Protein AF-A0A6B9FT19-F1 (afdb_monomer_lite)

Sequence (64 aa):
MRAATTLTSDLHPPRAGPGSDPVLYGVAAGLESLFPPVSLHVRALRDADDADDSPDRREAAGSD

Structure (mmCIF, N/CA/C/O backbone):
data_AF-A0A6B9FT19-F1
#
_entry.id   AF-A0A6B9FT19-F1
#
loop_
_atom_site.group_PDB
_atom_site.id
_atom_site.type_symbol
_atom_site.label_atom_id
_atom_site.label_alt_id
_atom_site.label_comp_id
_atom_site.label_asym_id
_atom_site.label_entity_id
_atom_site.label_seq_id
_atom_site.pdbx_PDB_ins_code
_atom_site.Cartn_x
_atom_site.Cartn_y
_atom_site.Cartn_z
_atom_site.occupancy
_atom_site.B_iso_or_equiv
_atom_site.auth_seq_id
_atom_site.auth_comp_id
_atom_site.auth_asym_id
_atom_site.auth_atom_id
_atom_site.pdbx_PDB_model_num
ATOM 1 N N . MET A 1 1 ? -11.625 27.027 -4.030 1.00 39.19 1 MET A N 1
ATOM 2 C CA . MET A 1 1 ? -11.359 26.192 -2.840 1.00 39.19 1 MET A CA 1
ATOM 3 C C . MET A 1 1 ? -10.923 24.824 -3.333 1.00 39.19 1 MET A C 1
ATOM 5 O O . MET A 1 1 ? -11.720 24.160 -3.979 1.00 39.19 1 MET A O 1
ATOM 9 N N . ARG A 1 2 ? -9.651 24.444 -3.157 1.00 46.19 2 ARG A N 1
ATOM 10 C CA . ARG A 1 2 ? -9.222 23.073 -3.469 1.00 46.19 2 ARG A CA 1
ATOM 11 C C . ARG A 1 2 ? -9.802 22.174 -2.384 1.00 46.19 2 ARG A C 1
ATOM 13 O O . ARG A 1 2 ? -9.487 22.376 -1.216 1.00 46.19 2 ARG A O 1
ATOM 20 N N . ALA A 1 3 ? -10.684 21.256 -2.766 1.00 51.62 3 ALA A N 1
ATOM 21 C CA . ALA A 1 3 ? -11.138 20.209 -1.871 1.00 51.62 3 ALA A CA 1
ATOM 22 C C . ALA A 1 3 ? -9.907 19.372 -1.513 1.00 51.62 3 ALA A C 1
ATOM 24 O O . ALA A 1 3 ? -9.378 18.648 -2.353 1.00 51.62 3 ALA A O 1
ATOM 25 N N . ALA A 1 4 ? -9.400 19.536 -0.293 1.00 55.31 4 ALA A N 1
ATOM 26 C CA . ALA A 1 4 ? -8.542 18.531 0.296 1.00 55.31 4 ALA A CA 1
ATOM 27 C C . ALA A 1 4 ? -9.441 17.310 0.482 1.00 55.31 4 ALA A C 1
ATOM 29 O O . ALA A 1 4 ? -10.242 17.260 1.412 1.00 55.31 4 ALA A O 1
ATOM 30 N N . THR A 1 5 ? -9.394 16.374 -0.461 1.00 51.34 5 THR A N 1
ATOM 31 C CA . THR A 1 5 ? -9.915 15.037 -0.222 1.00 51.34 5 THR A CA 1
ATOM 32 C C . THR A 1 5 ? -9.058 14.479 0.898 1.00 51.34 5 THR A C 1
ATOM 34 O O . THR A 1 5 ? -7.924 14.055 0.668 1.00 51.34 5 THR A O 1
ATOM 37 N N . THR A 1 6 ? -9.564 14.545 2.125 1.00 49.00 6 THR A N 1
ATOM 38 C CA . THR A 1 6 ? -9.162 13.651 3.201 1.00 49.00 6 THR A CA 1
ATOM 39 C C . THR A 1 6 ? -9.487 12.253 2.694 1.00 49.00 6 THR A C 1
ATOM 41 O O . THR A 1 6 ? -10.574 11.727 2.907 1.00 49.00 6 THR A O 1
ATOM 44 N N . LEU A 1 7 ? -8.568 11.702 1.902 1.00 57.69 7 LEU A N 1
ATOM 45 C CA . LEU A 1 7 ? -8.542 10.308 1.524 1.00 57.69 7 LEU A CA 1
ATOM 46 C C . LEU A 1 7 ? -8.210 9.586 2.825 1.00 57.69 7 LEU A C 1
ATOM 48 O O . LEU A 1 7 ? -7.049 9.348 3.147 1.00 57.69 7 LEU A O 1
ATOM 52 N N . THR A 1 8 ? -9.229 9.348 3.647 1.00 55.19 8 THR A N 1
ATOM 53 C CA . THR A 1 8 ? -9.151 8.326 4.679 1.00 55.19 8 THR A CA 1
ATOM 54 C C . THR A 1 8 ? -9.137 7.021 3.910 1.00 55.19 8 THR A C 1
ATOM 56 O O . THR A 1 8 ? -10.172 6.430 3.620 1.00 55.19 8 THR A O 1
ATOM 59 N N . SER A 1 9 ? -7.962 6.662 3.412 1.00 62.09 9 SER A N 1
ATOM 60 C CA . SER A 1 9 ? -7.744 5.382 2.781 1.00 62.09 9 SER A CA 1
ATOM 61 C C . SER A 1 9 ? -8.015 4.352 3.879 1.00 62.09 9 SER A C 1
ATOM 63 O O . SER A 1 9 ? -7.272 4.336 4.862 1.00 62.09 9 SER A O 1
ATOM 65 N N . ASP A 1 10 ? -9.072 3.542 3.750 1.00 77.31 10 ASP A N 1
ATOM 66 C CA . ASP A 1 10 ? -9.393 2.411 4.647 1.00 77.31 10 ASP A CA 1
ATOM 67 C C . ASP A 1 10 ? -8.363 1.280 4.469 1.00 77.31 10 ASP A C 1
ATOM 69 O O . ASP A 1 10 ? -8.661 0.116 4.206 1.00 77.31 10 ASP A O 1
ATOM 73 N N . LEU A 1 11 ? -7.092 1.658 4.522 1.00 82.75 11 LEU A N 1
ATOM 74 C CA . LEU A 1 11 ? -5.956 0.800 4.323 1.00 82.75 11 LEU A CA 1
ATOM 75 C C . LEU A 1 11 ? -5.630 0.135 5.645 1.00 82.75 11 LEU A C 1
ATOM 77 O O . LEU A 1 11 ? -5.517 0.775 6.692 1.00 82.75 11 L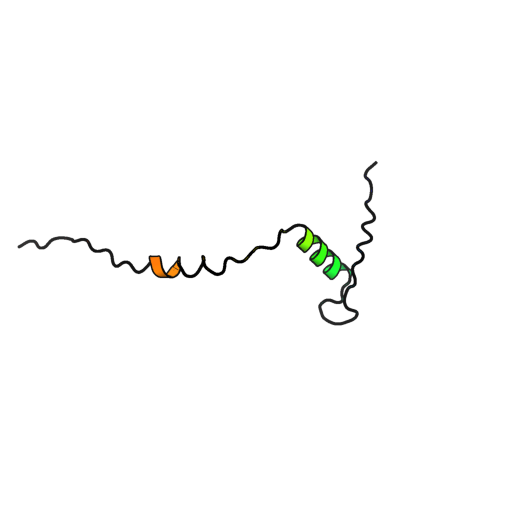EU A O 1
ATOM 81 N N . HIS A 1 12 ? -5.437 -1.171 5.567 1.00 90.88 12 HIS A N 1
ATOM 82 C CA . HIS A 1 12 ? -5.109 -2.004 6.705 1.00 90.88 12 HIS A CA 1
ATOM 83 C C . HIS A 1 12 ? -3.699 -2.560 6.516 1.00 90.88 12 HIS A C 1
ATOM 85 O O . HIS A 1 12 ? -3.548 -3.722 6.126 1.00 90.88 12 HIS A O 1
ATOM 91 N N . PRO A 1 13 ? -2.654 -1.742 6.757 1.00 91.25 13 PRO A N 1
ATOM 92 C CA . PRO A 1 13 ? -1.290 -2.228 6.675 1.00 91.25 13 PRO A CA 1
ATOM 93 C C . PRO A 1 13 ? -1.075 -3.373 7.683 1.00 91.25 13 PRO A C 1
ATOM 95 O O . PRO A 1 13 ? -1.643 -3.355 8.785 1.00 91.25 13 PRO A O 1
ATOM 98 N N . PRO A 1 14 ? -0.252 -4.378 7.337 1.00 93.94 14 PRO A N 1
ATOM 99 C CA . PRO A 1 14 ? 0.180 -5.414 8.265 1.00 93.94 14 PRO A CA 1
ATOM 100 C C . PRO A 1 14 ? 0.774 -4.822 9.545 1.00 93.94 14 PRO A C 1
ATOM 102 O O . PRO A 1 14 ? 1.453 -3.803 9.521 1.00 93.94 14 PRO A O 1
ATOM 105 N N . ARG A 1 15 ? 0.578 -5.498 10.681 1.00 92.31 15 ARG A N 1
ATOM 106 C CA . ARG A 1 15 ? 1.084 -5.011 11.979 1.00 92.31 15 ARG A CA 1
ATOM 107 C C . ARG A 1 15 ? 2.599 -5.159 12.154 1.00 92.31 15 ARG A C 1
ATOM 109 O O . ARG A 1 15 ? 3.163 -4.528 13.038 1.00 92.31 15 ARG A O 1
ATOM 116 N N . ALA A 1 16 ? 3.237 -6.026 11.371 1.00 93.31 16 ALA A N 1
ATOM 117 C CA . ALA A 1 16 ? 4.663 -6.314 11.455 1.00 93.31 16 ALA A CA 1
ATOM 118 C C . ALA A 1 16 ? 5.203 -6.832 10.115 1.00 93.31 16 ALA A C 1
ATOM 120 O O . ALA A 1 16 ? 4.442 -7.297 9.263 1.00 93.31 16 ALA A O 1
ATOM 121 N N . GLY A 1 17 ? 6.527 -6.793 9.970 1.00 92.75 17 GLY A N 1
ATOM 122 C CA . GLY A 1 17 ? 7.243 -7.251 8.783 1.00 92.75 17 GLY A CA 1
ATOM 123 C C . GLY A 1 17 ? 7.509 -6.136 7.764 1.00 92.75 17 GLY A C 1
ATOM 124 O O . GLY A 1 17 ? 7.122 -4.993 7.977 1.00 92.75 17 GLY A O 1
ATOM 125 N N . PRO A 1 18 ? 8.171 -6.444 6.638 1.00 87.94 18 PRO A N 1
ATOM 126 C CA . PRO A 1 18 ? 8.646 -5.428 5.691 1.00 87.94 18 PRO A CA 1
ATOM 127 C C . PRO A 1 18 ? 7.548 -4.546 5.074 1.00 87.94 18 PRO A C 1
ATOM 129 O O . PRO A 1 18 ? 7.828 -3.436 4.640 1.00 87.94 18 PRO A O 1
ATOM 132 N N . GLY A 1 19 ? 6.303 -5.030 5.040 1.00 89.31 19 GLY A N 1
ATOM 133 C CA . GLY A 1 19 ? 5.146 -4.291 4.530 1.00 89.31 19 GLY A CA 1
ATOM 134 C C . GLY A 1 19 ? 4.352 -3.520 5.588 1.00 89.31 19 GLY A C 1
ATOM 135 O O . GLY A 1 19 ? 3.256 -3.072 5.274 1.00 89.31 19 GLY A O 1
ATOM 136 N N . SER A 1 20 ? 4.831 -3.410 6.834 1.00 93.50 20 SER A N 1
ATOM 137 C CA . SER A 1 20 ? 4.054 -2.803 7.927 1.00 93.50 20 SER A CA 1
ATOM 138 C C . SER A 1 20 ? 4.117 -1.280 8.000 1.00 93.50 20 SER A C 1
ATOM 140 O O . SER A 1 20 ? 3.397 -0.689 8.802 1.00 93.50 20 SER A O 1
ATOM 142 N N . ASP A 1 21 ? 4.991 -0.632 7.227 1.00 94.56 21 ASP A N 1
ATOM 143 C CA . ASP A 1 21 ? 5.040 0.829 7.186 1.00 94.56 21 ASP A CA 1
ATOM 144 C C . ASP A 1 21 ? 3.742 1.369 6.547 1.00 94.56 21 ASP A C 1
ATOM 146 O O . ASP A 1 21 ? 3.475 1.091 5.372 1.00 94.56 21 ASP A O 1
ATOM 150 N N . PRO A 1 22 ? 2.917 2.130 7.290 1.00 90.94 22 PRO A N 1
ATOM 151 C CA . PRO A 1 22 ? 1.608 2.568 6.814 1.00 90.94 22 PRO A CA 1
ATOM 152 C C . PRO A 1 22 ? 1.702 3.577 5.664 1.00 90.94 22 PRO A C 1
ATOM 154 O O . PRO A 1 22 ? 0.806 3.627 4.820 1.00 90.94 22 PRO A O 1
ATOM 157 N N . VAL A 1 23 ? 2.775 4.372 5.608 1.00 92.00 23 VAL A N 1
ATOM 158 C CA . VAL A 1 23 ? 2.983 5.359 4.545 1.00 92.00 23 VAL A CA 1
ATOM 159 C C . VAL A 1 23 ? 3.362 4.640 3.259 1.00 92.00 23 VAL A C 1
ATOM 161 O O . VAL A 1 23 ? 2.737 4.876 2.225 1.00 92.00 23 VAL A O 1
ATOM 164 N N . LEU A 1 24 ? 4.334 3.726 3.320 1.00 93.38 24 LEU A N 1
ATOM 165 C CA . LEU A 1 24 ? 4.750 2.951 2.149 1.00 93.38 24 LEU A CA 1
ATOM 166 C C . LEU A 1 24 ? 3.618 2.060 1.628 1.00 93.38 24 LEU A C 1
ATOM 168 O O . LEU A 1 24 ? 3.413 1.989 0.416 1.00 93.38 24 LEU A O 1
ATOM 172 N N . TYR A 1 25 ? 2.842 1.447 2.525 1.00 92.38 25 TYR A N 1
ATOM 173 C CA . TYR A 1 25 ? 1.644 0.692 2.156 1.00 92.38 25 TYR A CA 1
ATOM 174 C C . TYR A 1 25 ? 0.620 1.578 1.432 1.00 92.38 25 TYR A C 1
ATOM 176 O O . TYR A 1 25 ? 0.098 1.200 0.384 1.00 92.38 25 TYR A O 1
ATOM 184 N N . GLY A 1 26 ? 0.381 2.787 1.949 1.00 92.50 26 GLY A N 1
ATOM 185 C CA . GLY A 1 26 ? -0.502 3.772 1.328 1.00 92.50 26 GLY A CA 1
ATOM 186 C C . GLY A 1 26 ? -0.081 4.190 -0.070 1.00 92.50 26 GLY A C 1
ATOM 187 O O . GLY A 1 26 ? -0.911 4.236 -0.979 1.00 92.50 26 GLY A O 1
ATOM 188 N N . VAL A 1 27 ? 1.211 4.445 -0.256 1.00 92.69 27 VAL A N 1
ATOM 189 C CA . VAL A 1 27 ? 1.767 4.770 -1.571 1.00 92.69 27 VAL A CA 1
ATOM 190 C C . VAL A 1 27 ? 1.585 3.600 -2.534 1.00 92.69 27 VAL A C 1
ATOM 192 O O . VAL A 1 27 ? 1.098 3.812 -3.642 1.00 92.69 27 VAL A O 1
ATOM 195 N N . ALA A 1 28 ? 1.918 2.376 -2.118 1.00 91.25 28 ALA A N 1
ATOM 196 C CA . ALA A 1 28 ? 1.783 1.193 -2.965 1.00 91.25 28 ALA A CA 1
ATOM 197 C C . ALA A 1 28 ? 0.328 0.963 -3.408 1.00 91.25 28 ALA A C 1
ATOM 199 O O . ALA A 1 28 ? 0.073 0.839 -4.604 1.00 91.25 28 ALA A O 1
ATOM 200 N N . ALA A 1 29 ? -0.624 1.001 -2.472 1.00 89.75 29 ALA A N 1
ATOM 201 C CA . ALA A 1 29 ? -2.048 0.842 -2.772 1.00 89.75 29 ALA A CA 1
ATOM 202 C C . ALA A 1 29 ? -2.583 1.964 -3.681 1.00 89.75 29 ALA A C 1
ATOM 204 O O . ALA A 1 29 ? -3.359 1.720 -4.607 1.00 89.75 29 ALA A O 1
ATOM 205 N N . GLY A 1 30 ? -2.145 3.205 -3.445 1.00 90.12 30 GLY A N 1
ATOM 206 C CA . GLY A 1 30 ? -2.501 4.342 -4.288 1.00 90.12 30 GLY A CA 1
ATOM 207 C C . GLY A 1 30 ? -1.994 4.173 -5.718 1.00 90.12 30 GLY A C 1
ATOM 208 O O . GLY A 1 30 ? -2.760 4.368 -6.658 1.00 90.12 30 GLY A O 1
ATOM 209 N N . LEU A 1 31 ? -0.737 3.758 -5.887 1.00 90.62 31 LEU A N 1
ATOM 210 C CA . LEU A 1 31 ? -0.161 3.488 -7.203 1.00 90.62 31 LEU A CA 1
ATOM 211 C C . LEU A 1 31 ? -0.888 2.342 -7.909 1.00 90.62 31 LEU A C 1
ATOM 213 O O . LEU A 1 31 ? -1.240 2.499 -9.072 1.00 90.62 31 LEU A O 1
ATOM 217 N N . GLU A 1 32 ? -1.170 1.237 -7.219 1.00 88.38 32 GLU A N 1
ATOM 218 C CA . GLU A 1 32 ? -1.894 0.094 -7.789 1.00 88.38 32 GLU A CA 1
ATOM 219 C C . GLU A 1 32 ? -3.255 0.503 -8.372 1.00 88.38 32 GLU A C 1
ATOM 221 O O . GLU A 1 32 ? -3.599 0.091 -9.475 1.00 88.38 32 GLU A O 1
ATOM 226 N N . SER A 1 33 ? -3.989 1.399 -7.701 1.00 85.75 33 SER A N 1
ATOM 227 C CA . SER A 1 33 ? -5.289 1.888 -8.188 1.00 85.75 33 SER A CA 1
ATOM 228 C C . SER A 1 33 ? -5.226 2.656 -9.517 1.00 85.75 33 SER A C 1
ATOM 230 O O . SER A 1 33 ? -6.232 2.757 -10.222 1.00 85.75 33 SER A O 1
ATOM 232 N N . LEU A 1 34 ? -4.059 3.209 -9.864 1.00 89.50 34 LEU A N 1
ATOM 233 C CA . LEU A 1 34 ? -3.868 4.001 -11.081 1.00 89.50 34 LEU A CA 1
ATOM 234 C C . LEU A 1 34 ? -3.584 3.137 -12.309 1.00 89.50 34 LEU A C 1
ATOM 236 O O . LEU A 1 34 ? -3.736 3.616 -13.435 1.00 89.50 34 LEU A O 1
ATOM 240 N N . PHE A 1 35 ? -3.162 1.890 -12.112 1.00 85.00 35 PHE A N 1
ATOM 241 C CA . PHE A 1 35 ? -2.768 1.009 -13.200 1.00 85.00 35 PHE A CA 1
ATOM 242 C C . PHE A 1 35 ? -3.797 -0.112 -13.358 1.00 85.00 35 PHE A C 1
ATOM 244 O O . PHE A 1 35 ? -3.961 -0.931 -12.455 1.00 85.00 35 PHE A O 1
ATOM 251 N N . PRO A 1 36 ? -4.490 -0.193 -14.509 1.00 77.50 36 PRO A N 1
ATOM 252 C CA . PRO A 1 36 ? -5.331 -1.339 -14.814 1.00 77.50 36 PRO A CA 1
ATOM 253 C C . PRO A 1 36 ? -4.516 -2.638 -14.701 1.00 77.50 36 PRO A C 1
ATOM 255 O O . PRO A 1 36 ? -3.360 -2.653 -15.139 1.00 77.50 36 PRO A O 1
ATOM 258 N N . PRO A 1 37 ? -5.088 -3.736 -14.173 1.00 78.94 37 PRO A N 1
ATOM 259 C CA . PRO A 1 37 ? -4.389 -5.009 -14.097 1.00 78.94 37 PRO A CA 1
ATOM 260 C C . PRO A 1 37 ? -3.914 -5.428 -15.489 1.00 78.94 37 PRO A C 1
ATOM 262 O O . PRO A 1 37 ? -4.720 -5.627 -16.404 1.00 78.94 37 PRO A O 1
ATOM 265 N N . VAL A 1 38 ? -2.600 -5.569 -15.662 1.00 72.81 38 VAL A N 1
ATOM 266 C CA . VAL A 1 38 ? -2.046 -6.070 -16.917 1.00 72.81 38 VAL A CA 1
ATOM 267 C C . VAL A 1 38 ? -2.398 -7.549 -17.001 1.00 72.81 38 VAL A C 1
ATOM 269 O O . VAL A 1 38 ? -1.827 -8.386 -16.304 1.00 72.81 38 VAL A O 1
ATOM 272 N N . SER A 1 39 ? -3.365 -7.879 -17.855 1.00 68.88 39 SER A N 1
ATOM 273 C CA . SER A 1 39 ? -3.629 -9.263 -18.232 1.00 68.88 39 SER A CA 1
ATOM 274 C C . SER A 1 39 ? -2.412 -9.758 -19.002 1.00 68.88 39 SER A C 1
ATOM 276 O O . SER A 1 39 ? -2.295 -9.499 -20.200 1.00 68.88 39 SER A O 1
ATOM 278 N N . LEU A 1 40 ? -1.480 -10.423 -18.316 1.00 61.47 40 LEU A N 1
ATOM 279 C CA . LEU A 1 40 ? -0.374 -11.119 -18.960 1.00 61.47 40 LEU A CA 1
ATOM 280 C C . LEU A 1 40 ? -0.977 -12.163 -19.908 1.00 61.47 40 LEU A C 1
ATOM 282 O O . LEU A 1 40 ? -1.310 -13.277 -19.508 1.00 61.47 40 LEU A O 1
ATOM 286 N N . HIS A 1 41 ? -1.121 -11.809 -21.184 1.00 60.38 41 HIS A N 1
ATOM 287 C CA . HIS A 1 41 ? -1.232 -12.783 -22.258 1.00 60.38 41 HIS A CA 1
ATOM 288 C C . HIS A 1 41 ? 0.135 -13.470 -22.359 1.00 60.38 41 HIS A C 1
ATOM 290 O O . HIS A 1 41 ? 0.946 -13.157 -23.225 1.00 60.38 41 HIS A O 1
ATOM 296 N N . VAL A 1 42 ? 0.392 -14.422 -21.454 1.00 57.78 42 VAL A N 1
ATOM 297 C CA . VAL A 1 42 ? 1.620 -15.242 -21.366 1.00 57.78 42 VAL A CA 1
ATOM 298 C C . VAL A 1 42 ? 1.930 -15.988 -22.682 1.00 57.78 42 VAL A C 1
ATOM 300 O O . VAL A 1 42 ? 3.004 -16.553 -22.840 1.00 57.78 42 VAL A O 1
ATOM 303 N N . ARG A 1 43 ? 1.030 -15.959 -23.673 1.00 55.41 43 ARG A N 1
ATOM 304 C CA . ARG A 1 43 ? 1.248 -16.539 -25.003 1.00 55.41 43 ARG A CA 1
ATOM 305 C C . ARG A 1 43 ? 2.079 -15.693 -25.971 1.00 55.41 43 ARG A C 1
ATOM 307 O O . ARG A 1 43 ? 2.653 -16.283 -26.868 1.00 55.41 43 ARG A O 1
ATOM 314 N N . ALA A 1 44 ? 2.194 -14.374 -25.810 1.00 54.66 44 ALA A N 1
ATOM 315 C CA . ALA A 1 44 ? 2.809 -13.540 -26.856 1.00 54.66 44 ALA A CA 1
ATOM 316 C C . ALA A 1 44 ? 4.351 -13.478 -26.827 1.00 54.66 44 ALA A C 1
ATOM 318 O O . ALA A 1 44 ? 4.951 -13.030 -27.795 1.00 54.66 44 ALA A O 1
ATOM 319 N N . LEU A 1 45 ? 5.000 -13.906 -25.737 1.00 55.72 45 LEU A N 1
ATOM 320 C CA . LEU A 1 45 ? 6.464 -13.831 -25.608 1.00 55.72 45 LEU A CA 1
ATOM 321 C C . LEU A 1 45 ? 7.202 -15.092 -26.071 1.00 55.72 45 LEU A C 1
ATOM 323 O O . LEU A 1 45 ? 8.407 -15.026 -26.251 1.00 55.72 45 LEU A O 1
ATOM 327 N N . ARG A 1 46 ? 6.517 -16.228 -26.267 1.00 52.91 46 ARG A N 1
ATOM 328 C CA . ARG A 1 46 ? 7.171 -17.439 -26.798 1.00 52.91 46 ARG A CA 1
ATOM 329 C C . ARG A 1 46 ? 7.307 -17.421 -28.319 1.00 52.91 46 ARG A C 1
ATOM 331 O O . ARG A 1 46 ? 8.297 -17.915 -28.827 1.00 52.91 46 ARG A O 1
ATOM 338 N N . ASP A 1 47 ? 6.378 -16.779 -29.023 1.00 51.62 47 ASP A N 1
ATOM 339 C CA . ASP A 1 47 ? 6.386 -16.763 -30.492 1.00 51.62 47 ASP A CA 1
ATOM 340 C C . ASP A 1 47 ? 7.413 -15.773 -31.083 1.00 51.62 47 ASP A C 1
ATOM 342 O O . ASP A 1 47 ? 7.684 -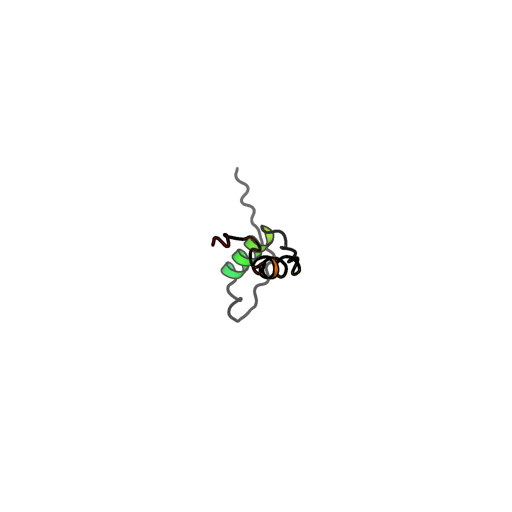15.810 -32.280 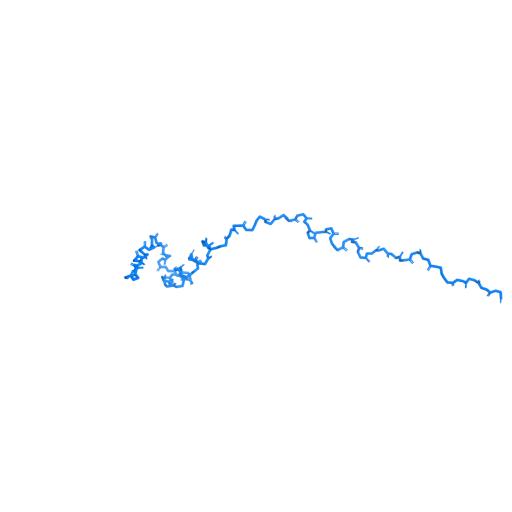1.00 51.62 47 ASP A O 1
ATOM 346 N N . ALA A 1 48 ? 7.981 -14.876 -30.266 1.00 56.12 48 ALA A N 1
ATOM 347 C CA . ALA A 1 48 ? 8.986 -13.908 -30.713 1.00 56.12 48 ALA A CA 1
ATOM 348 C C . ALA A 1 48 ? 10.413 -14.486 -30.753 1.00 56.12 48 ALA A C 1
ATOM 350 O O . ALA A 1 48 ? 11.219 -14.002 -31.542 1.00 56.12 48 ALA A O 1
ATOM 351 N N . ASP A 1 49 ? 10.712 -15.517 -29.953 1.00 56.34 49 ASP A N 1
ATOM 352 C CA . ASP A 1 49 ? 12.026 -16.181 -29.954 1.00 56.34 49 ASP A CA 1
ATOM 353 C C . ASP A 1 49 ? 12.144 -17.240 -31.069 1.00 56.34 49 ASP A C 1
ATOM 355 O O . ASP A 1 49 ? 13.236 -17.483 -31.572 1.00 56.34 49 ASP A O 1
ATOM 359 N N . ASP A 1 50 ? 11.029 -17.831 -31.519 1.00 56.00 50 ASP A N 1
ATOM 360 C CA . ASP A 1 50 ? 11.027 -18.852 -32.584 1.00 56.00 50 ASP A CA 1
ATOM 361 C C . ASP A 1 50 ? 11.088 -18.258 -34.012 1.00 56.00 50 ASP A C 1
ATOM 363 O O . ASP A 1 50 ? 11.234 -18.993 -34.989 1.00 56.00 50 ASP A O 1
ATOM 367 N N . ALA A 1 51 ? 10.968 -16.933 -34.164 1.00 56.97 51 ALA A N 1
ATOM 368 C CA . ALA A 1 51 ? 10.940 -16.262 -35.469 1.00 56.97 51 ALA A CA 1
ATOM 369 C C . ALA A 1 51 ? 12.321 -15.799 -35.981 1.00 56.97 51 ALA A C 1
ATOM 371 O O . ALA A 1 51 ? 12.405 -15.346 -37.123 1.00 56.97 51 ALA 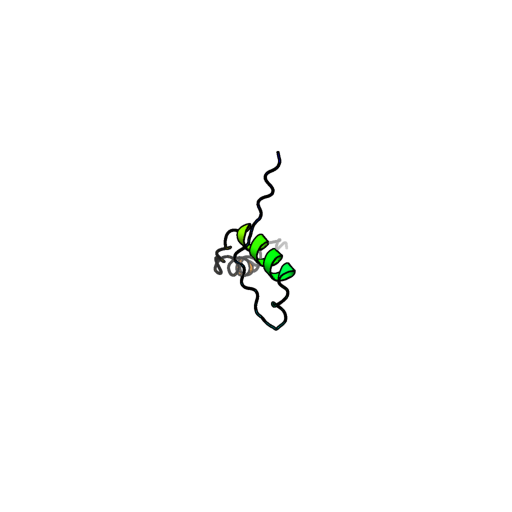A O 1
ATOM 372 N N . ASP A 1 52 ? 13.383 -15.903 -35.173 1.00 55.03 52 ASP A N 1
ATOM 373 C CA . ASP A 1 52 ? 14.738 -15.446 -35.540 1.00 55.03 52 ASP A CA 1
ATOM 374 C C . ASP A 1 52 ? 15.612 -16.553 -36.171 1.00 55.03 52 ASP A C 1
ATOM 376 O O . ASP A 1 52 ? 16.631 -16.259 -36.788 1.00 55.03 52 ASP A O 1
ATOM 380 N N . ASP A 1 53 ? 15.199 -17.828 -36.111 1.00 54.41 53 ASP A N 1
ATOM 381 C CA . ASP A 1 53 ? 15.966 -18.958 -36.671 1.00 54.41 53 ASP A CA 1
ATOM 382 C C . ASP A 1 53 ? 15.465 -19.401 -38.058 1.00 54.41 53 ASP A C 1
ATOM 384 O O . ASP A 1 53 ? 15.269 -20.585 -38.347 1.00 54.41 53 ASP A O 1
ATOM 388 N N . SER A 1 54 ? 15.226 -18.442 -38.957 1.00 51.62 54 SER A N 1
ATOM 389 C CA . SER A 1 54 ? 15.134 -18.750 -40.386 1.00 51.62 54 SER A CA 1
ATOM 390 C C 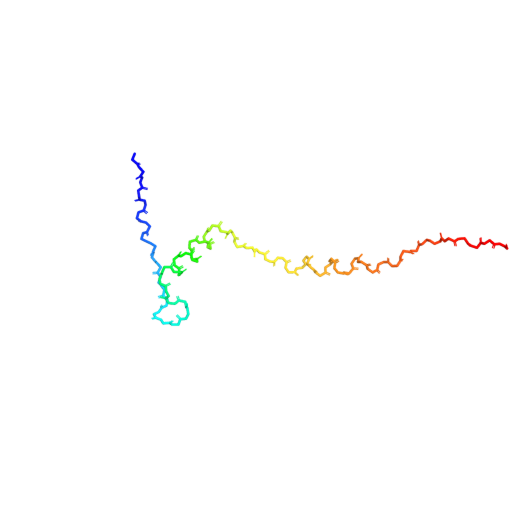. SER A 1 54 ? 16.507 -18.544 -41.033 1.00 51.62 54 SER A C 1
ATOM 392 O O . SER A 1 54 ? 16.854 -17.396 -41.322 1.00 51.62 54 SER A O 1
ATOM 394 N N . PRO A 1 55 ? 17.299 -19.606 -41.300 1.00 50.19 55 PRO A N 1
ATOM 395 C CA . PRO A 1 55 ? 18.505 -19.471 -42.102 1.00 50.19 55 PRO A CA 1
ATOM 396 C C . PRO A 1 55 ? 18.094 -19.003 -43.497 1.00 50.19 55 PRO A C 1
ATOM 398 O O . PRO A 1 55 ? 17.406 -19.711 -44.240 1.00 50.19 55 PRO A O 1
ATOM 401 N N . ASP A 1 56 ? 18.490 -17.772 -43.813 1.00 52.38 56 ASP A N 1
ATOM 402 C CA . ASP A 1 56 ? 18.236 -17.096 -45.074 1.00 52.38 56 ASP A CA 1
ATOM 403 C C . ASP A 1 56 ? 18.720 -17.963 -46.243 1.00 52.38 56 ASP A C 1
ATOM 405 O O . ASP A 1 56 ? 19.910 -18.142 -46.518 1.00 52.38 56 ASP A O 1
ATOM 409 N N . ARG A 1 57 ? 17.748 -18.573 -46.914 1.00 58.34 57 ARG A N 1
ATOM 410 C CA . ARG A 1 57 ? 17.923 -19.331 -48.140 1.00 58.34 57 ARG A CA 1
ATOM 411 C C . ARG A 1 57 ? 17.865 -18.328 -49.289 1.00 58.34 57 ARG A C 1
ATOM 413 O O . ARG A 1 57 ? 16.768 -18.055 -49.779 1.00 58.34 57 ARG A O 1
ATOM 420 N N . ARG A 1 58 ? 19.026 -17.817 -49.719 1.00 53.59 58 ARG A N 1
ATOM 421 C CA . ARG A 1 58 ? 19.316 -17.330 -51.090 1.00 53.59 58 ARG A CA 1
ATOM 422 C C . ARG A 1 58 ? 20.804 -16.961 -51.227 1.00 53.59 58 ARG A C 1
ATOM 424 O O . ARG A 1 58 ? 21.269 -15.963 -50.706 1.00 53.59 58 ARG A O 1
ATOM 431 N N . GLU A 1 59 ? 21.616 -17.885 -51.734 1.00 54.62 59 GLU A N 1
ATOM 432 C CA . GLU A 1 59 ? 22.171 -17.821 -53.100 1.00 54.62 59 GLU A CA 1
ATOM 433 C C . GLU A 1 59 ? 23.117 -16.633 -53.364 1.00 54.62 59 GLU A C 1
ATOM 435 O O . GLU A 1 59 ? 22.689 -15.538 -53.711 1.00 54.62 59 GLU A O 1
ATOM 440 N N . ALA A 1 60 ? 24.427 -16.905 -53.339 1.00 50.03 60 ALA A N 1
ATOM 441 C CA . ALA A 1 60 ? 25.411 -16.159 -54.118 1.00 50.03 60 ALA A CA 1
ATOM 442 C C . ALA A 1 60 ? 26.315 -17.148 -54.873 1.00 50.03 60 ALA A C 1
ATOM 444 O O . ALA A 1 60 ? 27.314 -17.633 -54.356 1.00 50.03 60 ALA A O 1
ATOM 445 N N . ALA A 1 61 ? 25.868 -17.448 -56.094 1.00 51.34 61 ALA A N 1
ATOM 446 C CA . ALA A 1 61 ? 26.651 -17.733 -57.293 1.00 51.34 61 ALA A CA 1
ATOM 447 C C . ALA A 1 61 ? 27.749 -18.811 -57.222 1.00 51.34 61 ALA A C 1
ATOM 449 O O . ALA A 1 61 ? 28.888 -18.564 -56.836 1.00 51.34 61 ALA A O 1
ATOM 450 N N . GLY A 1 62 ? 27.434 -19.972 -57.802 1.00 52.00 62 GLY A N 1
ATOM 451 C CA . GLY A 1 62 ? 28.436 -20.665 -58.602 1.00 52.00 62 GLY A CA 1
ATOM 452 C C . GLY A 1 62 ? 28.831 -19.782 -59.788 1.00 52.00 62 GLY A C 1
ATOM 453 O O . GLY A 1 62 ? 27.962 -19.232 -60.464 1.00 52.00 62 GLY A O 1
ATOM 454 N N . SER A 1 63 ? 30.128 -19.649 -60.033 1.00 54.84 63 SER A N 1
ATOM 455 C CA . SER A 1 63 ? 30.650 -19.280 -61.343 1.00 54.84 63 SER A CA 1
ATOM 456 C C . SER A 1 63 ? 31.974 -20.014 -61.549 1.00 54.84 63 SER A C 1
ATOM 458 O O . SER A 1 63 ? 32.790 -20.068 -60.633 1.00 54.84 63 SER A O 1
ATOM 460 N N . ASP A 1 64 ? 32.051 -20.611 -62.735 1.00 59.62 64 ASP A N 1
ATOM 461 C CA . ASP A 1 64 ? 33.080 -21.442 -63.384 1.00 59.62 64 ASP A CA 1
ATOM 462 C C . ASP A 1 64 ? 34.550 -21.094 -63.071 1.00 59.62 64 ASP A C 1
ATOM 464 O O . ASP A 1 64 ? 34.906 -19.893 -63.147 1.00 59.62 64 ASP A O 1
#

Organism: NCBI:txid908290

Foldseek 3Di:
DPPPPPCPPPDDFDCDDPRNPPVVVVVVVVVVVVDDPPPPPVPPVVVVVVPPPDPDDDDDDDDD

Radius of gyration: 26.84 Å; chains: 1; bounding box: 44×48×75 Å

Secondary structure (DSSP, 8-state):
--------------SSSTT--HHHHHHHH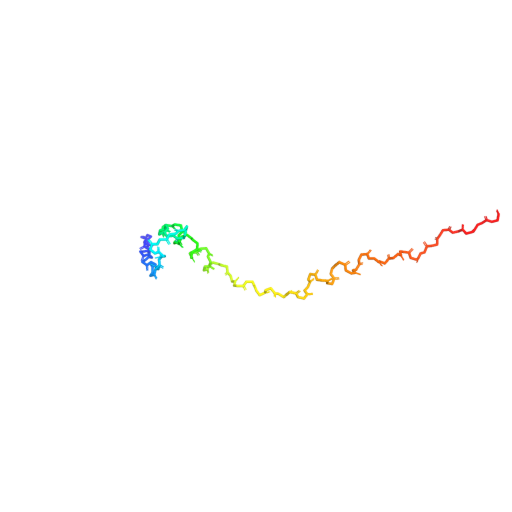HHHHHS------TTTTTTTTTTS------------

pLDDT: mean 70.05, std 17.8, range [39.19, 94.56]